Protein AF-A0A952R9B0-F1 (afdb_monomer_lite)

pLDDT: mean 73.84, std 19.57, range [40.0, 96.62]

Structure (mmCIF, N/CA/C/O backbone):
data_AF-A0A952R9B0-F1
#
_entry.id   AF-A0A952R9B0-F1
#
loop_
_atom_site.group_PDB
_atom_site.id
_atom_site.type_symbol
_atom_site.label_atom_id
_atom_site.label_alt_id
_atom_site.label_comp_id
_atom_site.label_asym_id
_atom_site.label_entity_id
_atom_site.label_seq_id
_atom_site.pdbx_PDB_ins_code
_atom_site.Cartn_x
_atom_site.Cartn_y
_atom_site.Cartn_z
_atom_site.occupancy
_atom_site.B_iso_or_equiv
_atom_site.auth_seq_id
_atom_site.auth_comp_id
_atom_site.auth_asym_id
_atom_site.auth_atom_id
_atom_site.pdbx_PDB_model_num
ATOM 1 N N . MET A 1 1 ? 28.479 -19.951 5.006 1.00 40.00 1 MET A N 1
ATOM 2 C CA . MET A 1 1 ? 27.378 -19.647 5.946 1.00 40.00 1 MET A CA 1
ATOM 3 C C . MET A 1 1 ? 26.272 -18.993 5.135 1.00 40.00 1 MET A C 1
ATOM 5 O O . MET A 1 1 ? 26.484 -17.900 4.633 1.00 40.00 1 MET A O 1
ATOM 9 N N . SER A 1 2 ? 25.177 -19.713 4.880 1.00 47.81 2 SER A N 1
ATOM 10 C CA . SER A 1 2 ? 24.071 -19.231 4.042 1.00 47.81 2 SER A CA 1
ATOM 11 C C . SER A 1 2 ? 23.145 -18.366 4.897 1.00 47.81 2 SER A C 1
ATOM 13 O O . SER A 1 2 ? 22.695 -18.823 5.944 1.00 47.81 2 SER A O 1
ATOM 15 N N . ALA A 1 3 ? 22.902 -17.118 4.498 1.00 59.94 3 ALA A N 1
ATOM 16 C CA . ALA A 1 3 ? 21.987 -16.227 5.207 1.00 59.94 3 ALA A CA 1
ATOM 17 C C . ALA A 1 3 ? 20.539 -16.712 5.023 1.00 59.94 3 ALA A C 1
ATOM 19 O O . ALA A 1 3 ? 20.087 -16.911 3.896 1.00 59.94 3 ALA A O 1
ATOM 20 N N . HIS A 1 4 ? 19.816 -16.913 6.125 1.00 57.03 4 HIS A N 1
ATOM 21 C CA . HIS A 1 4 ? 18.392 -17.239 6.106 1.00 57.03 4 HIS A CA 1
ATOM 22 C C . HIS A 1 4 ? 17.592 -15.959 5.838 1.00 57.03 4 HIS A C 1
ATOM 24 O O . HIS A 1 4 ? 17.555 -15.060 6.676 1.00 57.03 4 HIS A O 1
ATOM 30 N N . THR A 1 5 ? 16.967 -15.846 4.668 1.00 65.62 5 THR A N 1
ATOM 31 C CA . THR A 1 5 ? 16.037 -14.751 4.371 1.00 65.62 5 THR A CA 1
ATOM 32 C C . THR A 1 5 ? 14.709 -15.010 5.080 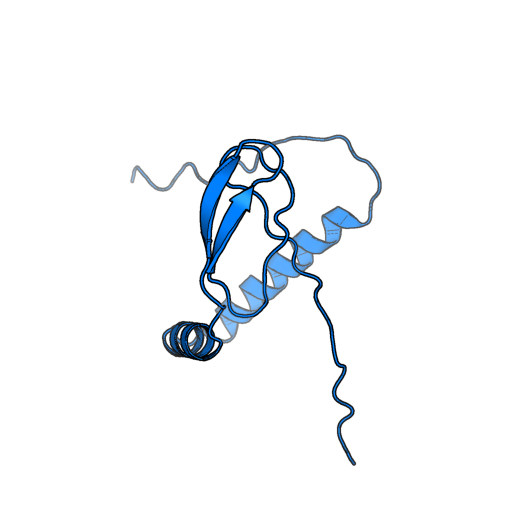1.00 65.62 5 THR A C 1
ATOM 34 O O . THR A 1 5 ? 14.015 -15.974 4.758 1.00 65.62 5 THR A O 1
ATOM 37 N N . LEU A 1 6 ? 14.347 -14.159 6.043 1.00 60.50 6 LEU A N 1
ATOM 38 C CA . LEU A 1 6 ? 13.014 -14.145 6.647 1.00 60.50 6 LEU A CA 1
ATOM 39 C C . LEU A 1 6 ? 12.021 -13.544 5.647 1.00 60.50 6 LEU A C 1
ATOM 41 O O . LEU A 1 6 ? 12.102 -12.366 5.308 1.00 60.50 6 LEU A O 1
ATOM 45 N N . PHE A 1 7 ? 11.095 -14.367 5.161 1.00 49.59 7 PHE A N 1
ATOM 46 C CA . PHE A 1 7 ? 10.019 -13.929 4.279 1.00 49.59 7 PHE A CA 1
ATOM 47 C C . PHE A 1 7 ? 8.892 -13.331 5.136 1.00 49.59 7 PHE A C 1
ATOM 49 O O . PHE A 1 7 ? 8.154 -14.063 5.793 1.00 49.59 7 PHE A O 1
ATOM 56 N N . HIS A 1 8 ? 8.776 -12.001 5.176 1.00 45.56 8 HIS A N 1
ATOM 57 C CA . HIS A 1 8 ? 7.690 -11.311 5.876 1.00 45.56 8 HIS A CA 1
ATOM 58 C C . HIS A 1 8 ? 6.568 -10.989 4.882 1.00 45.56 8 HIS A C 1
ATOM 60 O O . HIS A 1 8 ? 6.765 -10.197 3.964 1.00 45.56 8 HIS A O 1
ATOM 66 N N . HIS A 1 9 ? 5.387 -11.585 5.053 1.00 51.97 9 HIS A N 1
ATOM 67 C CA . HIS A 1 9 ? 4.204 -11.222 4.275 1.00 51.97 9 HIS A CA 1
ATOM 68 C C . HIS A 1 9 ? 3.416 -10.161 5.050 1.00 51.97 9 HIS A C 1
ATOM 70 O O . HIS A 1 9 ? 2.777 -10.443 6.057 1.00 51.97 9 HIS A O 1
ATOM 76 N N . GLU A 1 10 ? 3.485 -8.909 4.609 1.00 56.38 10 GLU A N 1
ATOM 77 C CA . GLU A 1 10 ? 2.583 -7.872 5.105 1.00 56.38 10 GLU A CA 1
ATOM 78 C C . GLU A 1 10 ? 1.271 -7.975 4.314 1.00 56.38 10 GLU A C 1
ATOM 80 O O . GLU A 1 10 ? 1.230 -7.660 3.124 1.00 56.38 10 GLU A O 1
ATOM 85 N N . ALA A 1 11 ? 0.200 -8.466 4.945 1.00 60.91 11 ALA A N 1
ATOM 86 C CA . ALA A 1 11 ? -1.127 -8.466 4.336 1.00 60.91 11 ALA A CA 1
ATOM 87 C C . ALA A 1 11 ? -1.639 -7.020 4.270 1.00 60.91 11 ALA A C 1
ATOM 89 O O . ALA A 1 11 ? -1.958 -6.413 5.291 1.00 60.91 11 ALA A O 1
ATOM 90 N N . ARG A 1 12 ? -1.689 -6.449 3.065 1.00 71.44 12 ARG A N 1
ATOM 91 C CA . ARG A 1 12 ? -2.133 -5.068 2.853 1.00 71.44 12 ARG A CA 1
ATOM 92 C C . ARG A 1 12 ? -3.606 -5.054 2.478 1.00 71.44 12 ARG A C 1
ATOM 94 O O . ARG A 1 12 ? -3.990 -5.581 1.439 1.00 71.44 12 ARG A O 1
ATOM 101 N N . LEU A 1 13 ? -4.415 -4.429 3.326 1.00 81.44 13 LEU A N 1
ATOM 102 C CA . LEU A 1 13 ? -5.812 -4.125 3.043 1.00 81.44 13 LEU A CA 1
ATOM 103 C C . LEU A 1 13 ? -5.890 -2.748 2.390 1.00 81.44 13 LEU A C 1
ATOM 105 O O . LEU A 1 13 ? -5.344 -1.776 2.908 1.00 81.44 13 LEU A O 1
ATOM 109 N N . ALA A 1 14 ? -6.586 -2.661 1.266 1.00 86.94 14 ALA A N 1
ATOM 110 C CA . ALA A 1 14 ? -6.910 -1.388 0.644 1.00 86.94 14 ALA A CA 1
ATOM 111 C C . ALA A 1 14 ? -8.352 -1.006 0.983 1.00 86.94 14 ALA A C 1
ATOM 113 O O . ALA A 1 14 ? -9.257 -1.842 0.980 1.00 86.94 14 ALA A O 1
ATOM 114 N N . LEU A 1 15 ? -8.548 0.271 1.301 1.00 92.75 15 LEU A N 1
ATOM 115 C CA . LEU A 1 15 ? -9.827 0.817 1.738 1.00 92.75 15 LEU A CA 1
ATOM 116 C C . LEU A 1 15 ? -10.411 1.720 0.654 1.00 92.75 15 LEU A C 1
ATOM 118 O O . LEU A 1 15 ? -9.695 2.420 -0.063 1.00 92.75 15 LEU A O 1
ATOM 122 N N . CYS A 1 16 ? -11.734 1.728 0.551 1.00 93.25 16 CYS A N 1
ATOM 123 C CA . CYS A 1 16 ? -12.455 2.636 -0.321 1.00 93.25 16 CYS A CA 1
ATOM 124 C C . CYS A 1 16 ? -12.255 4.079 0.155 1.00 93.25 16 CYS A C 1
ATOM 126 O O . CYS A 1 16 ? -12.614 4.410 1.282 1.00 93.25 16 CYS A O 1
ATOM 128 N N . ALA A 1 17 ? -11.770 4.957 -0.725 1.00 90.44 17 ALA A N 1
ATOM 129 C CA . ALA A 1 17 ? -11.562 6.373 -0.411 1.00 90.44 17 ALA A CA 1
ATOM 130 C C . ALA A 1 17 ? -12.854 7.124 -0.027 1.00 90.44 17 ALA A C 1
ATOM 132 O O . ALA A 1 17 ? -12.786 8.176 0.599 1.00 90.44 17 ALA A O 1
ATOM 133 N N . TYR A 1 18 ? -14.023 6.586 -0.393 1.00 94.69 18 TYR A N 1
ATOM 134 C CA . TYR A 1 18 ? -15.318 7.216 -0.137 1.00 94.69 18 TYR A CA 1
ATOM 135 C C . TYR A 1 18 ? -15.965 6.766 1.175 1.00 94.69 18 TYR A C 1
ATOM 137 O O . TYR A 1 18 ? -16.455 7.598 1.928 1.00 94.69 18 TYR A O 1
ATOM 145 N N . CYS A 1 19 ? -15.998 5.458 1.452 1.00 95.31 19 CYS A N 1
ATOM 146 C CA . CYS A 1 19 ? -16.718 4.908 2.611 1.00 95.31 19 CYS A CA 1
ATOM 147 C C . CYS A 1 19 ? -15.824 4.191 3.630 1.00 95.31 19 CYS A C 1
ATOM 149 O O . CYS A 1 19 ? -16.323 3.717 4.645 1.00 95.31 19 CYS A O 1
ATOM 151 N N . GLY A 1 20 ? -14.524 4.053 3.356 1.00 94.31 20 GLY A N 1
ATOM 152 C CA . GLY A 1 20 ? -13.578 3.347 4.223 1.00 94.31 20 GLY A CA 1
ATOM 153 C C . GLY A 1 20 ? -13.730 1.824 4.243 1.00 94.31 20 GLY A C 1
ATOM 154 O O . GLY A 1 20 ? -12.948 1.154 4.908 1.00 94.31 20 GLY A O 1
ATOM 155 N N . ALA A 1 21 ? -14.700 1.257 3.519 1.00 94.94 21 ALA A N 1
ATOM 156 C CA . ALA A 1 21 ? -14.896 -0.188 3.464 1.00 94.94 21 ALA A CA 1
ATOM 157 C C . ALA A 1 21 ? -13.728 -0.897 2.749 1.00 94.94 21 ALA A C 1
ATOM 159 O O . ALA A 1 21 ? -13.137 -0.314 1.833 1.00 94.94 21 ALA A O 1
ATOM 160 N N . PRO A 1 22 ? -13.404 -2.148 3.119 1.00 92.44 22 PRO A N 1
ATOM 161 C CA . PRO A 1 22 ? -12.353 -2.909 2.457 1.00 92.44 22 PRO A CA 1
ATOM 162 C C . PRO A 1 22 ? -12.710 -3.175 0.992 1.00 92.44 22 PRO A C 1
ATOM 164 O O . PRO A 1 22 ? -13.853 -3.499 0.655 1.00 92.44 22 PRO A O 1
ATOM 167 N N . LEU A 1 23 ? -11.716 -3.033 0.121 1.00 91.31 23 LEU A N 1
ATOM 168 C CA . LEU A 1 23 ? -11.814 -3.357 -1.295 1.00 91.31 23 LEU A CA 1
ATOM 169 C C . LEU A 1 23 ? -11.201 -4.734 -1.552 1.00 91.31 23 LEU A C 1
ATOM 171 O O . LEU A 1 23 ? -10.098 -5.025 -1.094 1.00 91.31 23 LEU A O 1
ATOM 175 N N . ASP A 1 24 ? -11.912 -5.551 -2.323 1.00 87.81 24 ASP A N 1
ATOM 176 C CA . ASP A 1 24 ? -11.385 -6.797 -2.872 1.00 87.81 24 ASP A CA 1
ATOM 177 C C . ASP A 1 24 ? -10.695 -6.475 -4.203 1.00 87.81 24 ASP A C 1
ATOM 179 O O . ASP A 1 24 ? -11.332 -5.975 -5.135 1.00 87.81 24 ASP A O 1
ATOM 183 N N . LEU A 1 25 ? -9.375 -6.643 -4.250 1.00 85.44 25 LEU A N 1
ATOM 184 C CA . LEU A 1 25 ? -8.522 -6.106 -5.307 1.00 85.44 25 LEU A CA 1
ATOM 185 C C . LEU A 1 25 ? -7.663 -7.202 -5.939 1.00 85.44 25 LEU A C 1
ATOM 187 O O . LEU A 1 25 ? -6.997 -7.948 -5.218 1.00 85.44 25 LEU A O 1
ATOM 191 N N . PRO A 1 26 ? -7.589 -7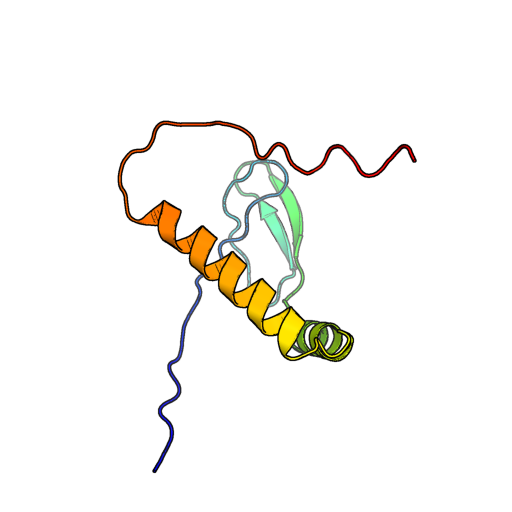.265 -7.280 1.00 82.50 26 PRO A N 1
ATOM 192 C CA . PRO A 1 26 ? -6.629 -8.125 -7.953 1.00 82.50 26 PRO A CA 1
ATOM 193 C C . PRO A 1 26 ? -5.199 -7.596 -7.766 1.00 82.50 26 PRO A C 1
ATOM 195 O O . PRO A 1 26 ? -4.960 -6.388 -7.800 1.00 82.50 26 PRO A O 1
ATOM 198 N N . LEU A 1 27 ? -4.223 -8.507 -7.661 1.00 80.12 27 LEU A N 1
ATOM 199 C CA . LEU A 1 27 ? -2.797 -8.159 -7.525 1.00 80.12 27 LEU A CA 1
ATOM 200 C C . LEU A 1 27 ? -2.272 -7.289 -8.679 1.00 80.12 27 LEU A C 1
ATOM 202 O O . LEU A 1 27 ? -1.388 -6.462 -8.479 1.00 80.12 27 LEU A O 1
ATOM 206 N N . ALA A 1 28 ? -2.823 -7.461 -9.882 1.00 83.44 28 ALA A N 1
ATOM 207 C CA . ALA A 1 28 ? -2.440 -6.696 -11.067 1.00 83.44 28 ALA A CA 1
ATOM 208 C C . ALA A 1 28 ? -2.952 -5.240 -11.060 1.00 83.44 28 ALA A C 1
ATOM 210 O O . ALA A 1 28 ? -2.582 -4.467 -11.941 1.00 83.44 28 ALA A O 1
ATOM 211 N N . GLY A 1 29 ? -3.798 -4.859 -10.096 1.00 87.75 29 GLY A N 1
ATOM 212 C CA . GLY A 1 29 ? -4.557 -3.611 -10.143 1.00 87.75 29 GLY A CA 1
ATOM 213 C C . GLY A 1 29 ? -5.689 -3.649 -11.178 1.00 87.75 29 GLY A C 1
ATOM 214 O O . GLY A 1 29 ? -5.999 -4.687 -11.762 1.00 87.75 29 GLY A O 1
ATOM 215 N N . GLY A 1 30 ? -6.336 -2.505 -11.385 1.00 89.56 30 GLY A N 1
ATOM 216 C CA . GLY A 1 30 ? -7.455 -2.329 -12.307 1.00 89.56 30 GLY A CA 1
ATOM 217 C C . GLY A 1 30 ? -8.536 -1.396 -11.765 1.00 89.56 30 GLY A C 1
ATOM 218 O O . GLY A 1 30 ? -8.381 -0.770 -10.714 1.00 89.56 30 GLY A O 1
ATOM 219 N N . ALA A 1 31 ? -9.643 -1.312 -12.503 1.00 92.88 31 ALA A N 1
ATOM 220 C CA . ALA A 1 31 ? -10.856 -0.656 -12.032 1.00 92.88 31 ALA A CA 1
ATOM 221 C C . ALA A 1 31 ? -11.573 -1.577 -11.038 1.00 92.88 31 ALA A C 1
ATOM 223 O O . ALA A 1 31 ? -11.918 -2.709 -11.381 1.00 92.88 31 ALA A O 1
ATOM 224 N N . VAL A 1 32 ? -11.808 -1.092 -9.820 1.00 92.50 32 VAL A N 1
ATOM 225 C CA . VAL A 1 32 ? -12.529 -1.829 -8.778 1.00 92.50 32 VAL A CA 1
ATOM 226 C C . VAL A 1 32 ? -13.714 -1.013 -8.295 1.00 92.50 32 VAL A C 1
ATOM 228 O O . VAL A 1 32 ? -13.595 0.173 -7.990 1.00 92.50 32 VAL A O 1
ATOM 231 N N . VAL A 1 33 ? -14.867 -1.674 -8.207 1.00 94.88 33 VAL A N 1
ATOM 232 C CA . VAL A 1 33 ? -16.102 -1.092 -7.682 1.00 94.88 33 VAL A CA 1
ATOM 233 C C . VAL A 1 33 ? -16.273 -1.523 -6.232 1.00 94.88 33 VAL A C 1
ATOM 235 O O . VAL A 1 33 ? -16.280 -2.713 -5.915 1.00 94.88 33 VAL A O 1
ATOM 238 N N . CYS A 1 34 ? -16.425 -0.551 -5.334 1.00 95.19 34 CYS A N 1
ATOM 239 C CA . CYS A 1 34 ? -16.707 -0.820 -3.932 1.00 95.19 34 CYS A CA 1
ATOM 240 C C . CYS A 1 34 ? -18.078 -1.487 -3.784 1.00 95.19 34 CYS A C 1
ATOM 242 O O . CYS A 1 34 ? -19.092 -0.890 -4.127 1.00 95.19 34 CYS A O 1
ATOM 244 N N . ARG A 1 35 ? -18.130 -2.681 -3.186 1.00 95.62 35 ARG A N 1
ATOM 245 C CA . ARG A 1 35 ? -19.386 -3.429 -2.985 1.00 95.62 35 ARG A CA 1
ATOM 246 C C . ARG A 1 35 ? -20.357 -2.778 -1.990 1.00 95.62 35 ARG A C 1
ATOM 248 O O . ARG A 1 35 ? -21.494 -3.222 -1.888 1.00 95.62 35 ARG A O 1
ATOM 255 N N . TYR A 1 36 ? -19.902 -1.764 -1.250 1.00 95.88 36 TYR A N 1
ATOM 256 C CA . TYR A 1 36 ? -20.681 -1.096 -0.206 1.00 95.88 36 TYR A CA 1
ATOM 257 C C . TYR A 1 36 ? -21.296 0.226 -0.677 1.00 95.88 36 TYR A C 1
ATOM 259 O O . TYR A 1 36 ? -22.477 0.461 -0.455 1.00 95.88 36 TYR A O 1
ATOM 267 N N . CYS A 1 37 ? -20.509 1.092 -1.326 1.00 96.62 37 CYS A N 1
ATOM 268 C CA . CYS A 1 37 ? -20.967 2.418 -1.773 1.00 96.62 37 CYS A CA 1
ATOM 269 C C . CYS A 1 37 ? -21.016 2.584 -3.298 1.00 96.62 37 CYS A C 1
ATOM 271 O O . CYS A 1 37 ? -21.362 3.659 -3.778 1.00 96.62 37 CYS A O 1
ATOM 273 N N . ASN A 1 38 ? -20.642 1.551 -4.059 1.00 96.38 38 ASN A N 1
ATOM 274 C CA . ASN A 1 38 ? -20.581 1.533 -5.525 1.00 96.38 38 ASN A CA 1
ATOM 275 C C . ASN A 1 38 ? -19.648 2.568 -6.169 1.00 96.38 38 ASN A C 1
ATOM 277 O O . ASN A 1 38 ? -19.646 2.718 -7.389 1.00 96.38 38 ASN A O 1
ATOM 281 N N . ALA A 1 39 ? -18.810 3.249 -5.386 1.00 95.69 39 ALA A N 1
ATOM 282 C CA . ALA A 1 39 ? -17.762 4.088 -5.942 1.00 95.69 39 ALA A CA 1
ATOM 283 C C . ALA A 1 39 ? -16.757 3.237 -6.733 1.00 95.69 39 ALA A C 1
ATOM 285 O O . ALA A 1 39 ? -16.327 2.176 -6.269 1.00 95.69 39 ALA A O 1
ATOM 286 N N . SER A 1 40 ? -16.384 3.721 -7.915 1.00 94.44 40 SER A N 1
ATOM 287 C CA . SER A 1 40 ? -15.352 3.122 -8.757 1.00 94.44 40 SER A CA 1
ATOM 288 C C . SER A 1 40 ? -14.009 3.785 -8.471 1.00 94.44 40 SER A C 1
ATOM 290 O O . SER A 1 40 ? -13.896 5.008 -8.544 1.00 94.44 40 SER A O 1
ATOM 292 N N . THR A 1 41 ? -12.987 2.978 -8.201 1.00 91.12 41 THR A N 1
ATOM 293 C CA . THR A 1 41 ? -11.616 3.439 -7.977 1.00 91.12 41 THR A CA 1
ATOM 294 C C . THR A 1 41 ? -10.681 2.740 -8.951 1.00 91.12 41 THR A C 1
ATOM 296 O O . THR A 1 41 ? -10.737 1.522 -9.114 1.00 91.12 41 THR A O 1
ATOM 299 N N . GLN A 1 42 ? -9.790 3.508 -9.575 1.00 92.19 42 GLN A N 1
ATOM 300 C CA . GLN A 1 42 ? -8.690 2.949 -10.348 1.00 92.19 42 GLN A CA 1
ATOM 301 C C . GLN A 1 42 ? -7.515 2.672 -9.413 1.00 92.19 42 GLN A C 1
ATOM 303 O O . GLN A 1 42 ? -7.027 3.584 -8.747 1.00 92.19 42 GLN A O 1
ATOM 308 N N . VAL A 1 43 ? -7.054 1.425 -9.371 1.00 89.50 43 VAL A N 1
ATOM 309 C CA . VAL A 1 43 ? -5.897 1.023 -8.569 1.00 89.50 43 VAL A CA 1
ATOM 310 C C . VAL A 1 43 ? -4.802 0.515 -9.492 1.00 89.50 43 VAL A C 1
ATOM 312 O O . VAL A 1 43 ? -5.067 -0.232 -10.429 1.00 89.50 43 VAL A O 1
ATOM 315 N N . THR A 1 44 ? -3.564 0.925 -9.247 1.00 88.31 44 THR A N 1
ATOM 316 C CA . THR A 1 44 ? -2.394 0.462 -9.995 1.00 88.31 44 THR A CA 1
ATOM 317 C C . THR A 1 44 ? -1.531 -0.445 -9.120 1.00 88.31 44 THR A C 1
ATOM 319 O O . THR A 1 44 ? -1.475 -0.257 -7.901 1.00 88.31 44 THR A O 1
ATOM 322 N N . PRO A 1 45 ? -0.861 -1.448 -9.711 1.00 84.19 45 PRO A N 1
ATOM 323 C CA . PRO A 1 45 ? 0.061 -2.288 -8.966 1.00 84.19 45 PRO A CA 1
ATOM 324 C C . PRO A 1 45 ? 1.233 -1.440 -8.463 1.00 84.19 45 PRO A C 1
ATOM 326 O O . PRO A 1 45 ? 1.771 -0.589 -9.181 1.00 84.19 45 PRO A O 1
ATOM 329 N N . ARG A 1 46 ? 1.644 -1.672 -7.213 1.00 80.69 46 ARG A N 1
ATOM 330 C CA . ARG A 1 46 ? 2.817 -1.002 -6.646 1.00 80.69 46 ARG A CA 1
ATOM 331 C C . ARG A 1 46 ? 4.064 -1.472 -7.390 1.00 80.69 46 ARG A C 1
ATOM 333 O O . ARG A 1 46 ? 4.291 -2.669 -7.522 1.00 80.69 46 ARG A O 1
ATOM 340 N N . THR A 1 47 ? 4.886 -0.529 -7.840 1.00 84.69 47 THR A N 1
ATOM 341 C CA . THR A 1 47 ? 6.136 -0.832 -8.543 1.00 84.69 47 THR A CA 1
ATOM 342 C C . THR A 1 47 ? 7.331 -0.546 -7.639 1.00 84.69 47 THR A C 1
ATOM 344 O O . THR A 1 47 ? 7.617 0.611 -7.339 1.00 84.69 47 THR A O 1
ATOM 347 N N . GLU A 1 48 ? 8.075 -1.588 -7.259 1.00 82.69 48 GLU A N 1
ATOM 348 C CA . GLU A 1 48 ? 9.260 -1.460 -6.391 1.00 82.69 48 GLU A CA 1
ATOM 349 C C . GLU A 1 48 ? 10.369 -0.601 -7.013 1.00 82.69 48 GLU A C 1
ATOM 351 O O . GLU A 1 48 ? 11.143 0.037 -6.302 1.00 82.69 48 GLU A O 1
ATOM 356 N N . ALA A 1 49 ? 10.445 -0.541 -8.347 1.00 83.50 49 ALA A N 1
ATOM 357 C CA . ALA A 1 49 ? 11.420 0.298 -9.038 1.00 83.50 49 ALA A CA 1
ATOM 358 C C . ALA A 1 49 ? 11.255 1.781 -8.676 1.00 83.50 49 ALA A C 1
ATOM 360 O O . ALA A 1 49 ? 12.255 2.483 -8.521 1.00 83.50 49 ALA A O 1
ATOM 361 N N . GLN A 1 50 ? 10.014 2.244 -8.496 1.00 82.06 50 GLN A N 1
ATOM 362 C CA . GLN A 1 50 ? 9.739 3.623 -8.110 1.00 82.06 50 GLN A CA 1
ATOM 363 C C . GLN A 1 50 ? 10.153 3.879 -6.658 1.00 82.06 50 GLN A C 1
ATOM 365 O O . GLN A 1 50 ? 10.823 4.873 -6.392 1.00 82.06 50 GLN A O 1
ATOM 370 N N . ASP A 1 51 ? 9.879 2.937 -5.749 1.00 80.56 51 ASP A N 1
ATOM 371 C CA . ASP A 1 51 ? 10.366 3.002 -4.365 1.00 80.56 51 ASP A CA 1
ATOM 372 C C . ASP A 1 51 ? 11.905 3.071 -4.323 1.00 80.56 51 ASP A C 1
ATOM 374 O O . ASP A 1 51 ? 12.487 3.914 -3.640 1.00 80.56 51 ASP A O 1
ATOM 378 N N . CYS A 1 52 ? 12.583 2.235 -5.116 1.00 79.81 52 CYS A N 1
ATOM 379 C CA . CYS A 1 52 ? 14.043 2.225 -5.216 1.00 79.81 52 CYS A CA 1
ATOM 380 C C . CYS A 1 52 ? 14.602 3.547 -5.758 1.00 79.81 52 CYS A C 1
ATOM 382 O O . CYS A 1 52 ? 15.638 4.016 -5.286 1.00 79.81 52 CYS A O 1
ATOM 384 N N . GLN A 1 53 ? 13.941 4.150 -6.749 1.00 85.38 53 GLN A N 1
ATOM 385 C CA . GLN A 1 53 ? 14.327 5.454 -7.292 1.00 85.38 53 GLN A CA 1
ATOM 386 C C . GLN A 1 53 ? 14.170 6.561 -6.248 1.00 85.38 53 GLN A C 1
ATOM 388 O O . GLN A 1 53 ? 15.103 7.340 -6.054 1.00 85.38 53 GLN A O 1
ATOM 393 N N . THR A 1 54 ? 13.047 6.596 -5.528 1.00 82.62 54 THR A N 1
ATOM 394 C CA . THR A 1 54 ? 12.815 7.562 -4.444 1.00 82.62 54 THR A CA 1
ATOM 395 C C . THR A 1 54 ? 13.856 7.417 -3.333 1.00 82.62 54 THR A C 1
ATOM 397 O O . THR A 1 54 ? 14.439 8.411 -2.898 1.00 82.62 54 THR A O 1
ATOM 400 N N . LEU A 1 55 ? 14.165 6.183 -2.921 1.00 80.12 55 LEU A N 1
ATOM 401 C CA . LEU A 1 55 ? 15.192 5.917 -1.911 1.00 80.12 55 LEU A CA 1
ATOM 402 C C . LEU A 1 55 ? 16.581 6.385 -2.367 1.00 80.12 55 LEU A C 1
ATOM 404 O O . LEU A 1 55 ? 17.298 7.017 -1.596 1.00 80.12 55 LEU A O 1
ATOM 408 N N . ARG A 1 56 ? 16.951 6.138 -3.630 1.00 78.69 56 ARG A N 1
ATOM 409 C CA . ARG A 1 5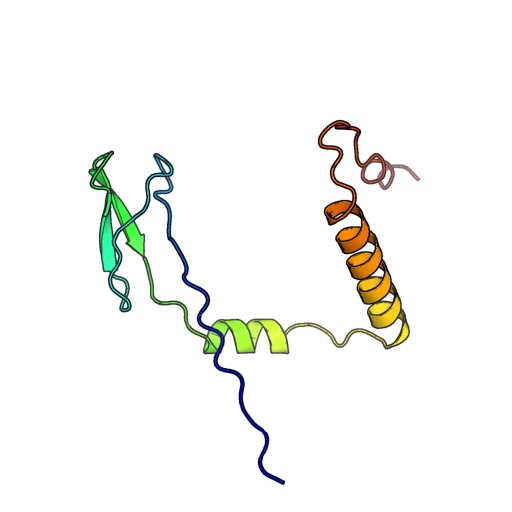6 ? 18.233 6.592 -4.204 1.00 78.69 56 ARG A CA 1
ATOM 410 C C . ARG A 1 56 ? 18.331 8.108 -4.342 1.00 78.69 56 ARG A C 1
ATOM 412 O O . ARG A 1 56 ? 19.428 8.644 -4.238 1.00 78.69 56 ARG A O 1
ATOM 419 N N . ALA A 1 57 ? 17.213 8.788 -4.587 1.00 80.62 57 ALA A N 1
ATOM 420 C CA . ALA A 1 57 ? 17.165 10.244 -4.702 1.00 80.62 57 ALA A CA 1
ATOM 421 C C . ALA A 1 57 ? 17.316 10.963 -3.349 1.00 80.62 57 ALA A C 1
ATOM 423 O O . ALA A 1 57 ? 17.493 12.180 -3.314 1.00 80.62 57 ALA A O 1
ATOM 424 N N . THR A 1 58 ? 17.250 10.236 -2.230 1.00 79.56 58 THR A N 1
ATOM 425 C CA . THR A 1 58 ? 17.379 10.830 -0.899 1.00 79.56 58 THR A CA 1
ATOM 426 C C . THR A 1 58 ? 18.844 11.171 -0.622 1.00 79.56 58 THR A C 1
ATOM 428 O O . THR A 1 58 ? 19.725 10.320 -0.747 1.00 79.56 58 THR A O 1
ATOM 431 N N . ALA A 1 59 ? 19.112 12.421 -0.236 1.00 81.19 59 ALA A N 1
ATOM 432 C CA . ALA A 1 59 ? 20.462 12.866 0.091 1.00 81.19 59 ALA A CA 1
ATOM 433 C C . ALA A 1 59 ? 21.075 12.009 1.220 1.00 81.19 59 ALA A C 1
ATOM 435 O O . ALA A 1 59 ? 20.365 11.615 2.154 1.00 81.19 59 ALA A O 1
ATOM 436 N N . PRO A 1 60 ? 22.389 11.724 1.174 1.00 81.50 60 PRO A N 1
ATOM 437 C CA . PRO A 1 60 ? 23.040 10.950 2.218 1.00 81.50 60 PRO A CA 1
ATOM 438 C C . PRO A 1 60 ? 22.949 11.685 3.562 1.00 81.50 60 PRO A C 1
ATOM 440 O O . PRO A 1 60 ? 23.452 12.794 3.724 1.00 81.50 60 PRO A O 1
ATOM 443 N N . VAL A 1 61 ? 22.317 11.042 4.544 1.00 87.62 61 VAL A N 1
ATOM 444 C CA . VAL A 1 61 ? 22.219 11.548 5.919 1.00 87.62 61 VAL A CA 1
ATOM 445 C C . VAL A 1 61 ? 23.548 11.313 6.636 1.00 87.62 61 VAL A C 1
ATOM 447 O O . VAL A 1 61 ? 24.048 10.179 6.646 1.00 87.62 61 VAL A O 1
ATOM 450 N N . SER A 1 62 ? 24.102 12.357 7.261 1.00 93.94 62 SER A N 1
ATOM 451 C CA . SER A 1 62 ? 25.339 12.250 8.048 1.00 93.94 62 SER A CA 1
ATOM 452 C C . SER A 1 62 ? 25.188 11.272 9.221 1.00 93.94 62 SER A C 1
ATOM 454 O O . SER A 1 62 ? 24.084 11.020 9.707 1.00 93.94 62 SER A O 1
ATOM 456 N N . ALA A 1 63 ? 26.306 10.734 9.717 1.00 91.56 63 ALA A N 1
ATOM 457 C CA . ALA A 1 63 ? 26.287 9.788 10.836 1.00 91.56 63 ALA A CA 1
ATOM 458 C C . ALA A 1 63 ? 25.615 10.376 12.094 1.00 91.56 63 ALA A C 1
ATOM 460 O O . ALA A 1 63 ? 24.813 9.701 12.736 1.00 91.56 63 ALA A O 1
ATOM 461 N N . TYR A 1 64 ? 25.878 11.652 12.400 1.00 93.12 64 TYR A N 1
ATOM 462 C CA . TYR A 1 64 ? 25.273 12.347 13.537 1.00 93.12 64 TYR A CA 1
ATOM 463 C C . TYR A 1 64 ? 23.757 12.533 13.376 1.00 93.12 64 TYR A C 1
ATOM 465 O O . TYR A 1 64 ? 22.996 12.210 14.284 1.00 93.12 64 TYR A O 1
ATOM 473 N N . GLN A 1 65 ? 23.292 12.986 12.207 1.00 91.94 65 GLN A N 1
ATOM 474 C CA . GLN A 1 65 ? 21.855 13.144 11.944 1.00 91.94 65 GLN A CA 1
ATOM 475 C C . GLN A 1 65 ? 21.118 11.802 11.993 1.00 91.94 65 GLN A C 1
ATOM 477 O O . GLN A 1 65 ? 20.028 11.715 12.553 1.00 91.94 65 GLN A O 1
ATOM 482 N N . ARG A 1 66 ? 21.732 10.737 11.462 1.00 90.44 66 ARG A N 1
ATOM 483 C CA . ARG A 1 66 ? 21.175 9.382 11.535 1.00 90.44 66 ARG A CA 1
ATOM 484 C C . ARG A 1 66 ? 21.011 8.923 12.982 1.00 90.44 66 ARG A C 1
ATOM 486 O O . ARG A 1 66 ? 19.965 8.386 13.323 1.00 90.44 66 ARG A O 1
ATOM 493 N N . TYR A 1 67 ? 22.012 9.171 13.827 1.00 92.44 67 TYR A N 1
ATOM 494 C CA . TYR A 1 67 ? 21.947 8.863 15.256 1.00 92.44 67 TYR A CA 1
ATOM 495 C C . TYR A 1 67 ? 20.792 9.590 15.959 1.00 92.44 67 TYR A C 1
ATOM 497 O O . TYR A 1 67 ? 20.056 8.966 16.721 1.00 92.44 67 TYR A O 1
ATOM 505 N N . GLN A 1 68 ? 20.585 10.877 15.665 1.00 93.94 68 GLN A N 1
ATOM 506 C CA . GLN A 1 68 ? 19.481 11.641 16.256 1.00 93.94 68 GLN A CA 1
ATOM 507 C C . GLN A 1 68 ? 18.104 11.111 15.829 1.00 93.94 68 GLN A C 1
ATOM 509 O O . GLN A 1 68 ? 17.209 10.983 16.663 1.00 93.94 68 GLN A O 1
ATOM 514 N N . LEU A 1 69 ? 17.940 10.742 14.553 1.00 88.12 69 LEU A N 1
ATOM 515 C CA . LEU A 1 69 ? 16.693 10.158 14.046 1.00 88.12 69 LEU A CA 1
ATOM 516 C C . LEU A 1 69 ? 16.382 8.799 14.689 1.00 88.12 69 LEU A C 1
ATOM 518 O O . LEU A 1 69 ? 15.239 8.556 15.071 1.00 88.12 69 LEU A O 1
ATOM 522 N N . LEU A 1 70 ? 17.390 7.935 14.847 1.00 89.44 70 LEU A N 1
ATOM 523 C CA . LEU A 1 70 ? 17.221 6.633 15.503 1.00 89.44 70 LEU A CA 1
ATOM 524 C C . LEU A 1 70 ? 16.804 6.794 16.969 1.00 89.44 70 LEU A C 1
ATOM 526 O O . LEU A 1 70 ? 15.842 6.163 17.402 1.00 89.44 70 LEU A O 1
ATOM 530 N N . LYS A 1 71 ? 17.447 7.712 17.705 1.00 89.00 71 LYS A N 1
ATOM 531 C CA . LYS A 1 71 ? 17.048 8.041 19.082 1.00 89.00 71 LYS A CA 1
ATOM 532 C C . LYS A 1 71 ? 15.602 8.524 19.185 1.00 89.00 71 LYS A C 1
ATOM 534 O O . LYS A 1 71 ? 14.896 8.146 20.116 1.00 89.00 71 LYS A O 1
ATOM 539 N N . ALA A 1 72 ? 15.152 9.344 18.236 1.00 84.56 72 ALA A N 1
ATOM 540 C CA . ALA A 1 72 ? 13.771 9.816 18.210 1.00 84.56 72 ALA A CA 1
ATOM 541 C C . ALA A 1 72 ? 12.770 8.665 17.983 1.00 84.56 72 ALA A C 1
ATOM 543 O O . ALA A 1 72 ? 11.728 8.620 18.636 1.00 84.56 72 ALA A O 1
ATOM 544 N N . GLN A 1 73 ? 13.090 7.704 17.110 1.00 81.06 73 GLN A N 1
ATOM 545 C CA . GLN A 1 73 ? 12.238 6.533 16.865 1.00 81.06 73 GLN A CA 1
ATOM 546 C C . GLN A 1 73 ? 12.116 5.638 18.104 1.00 81.06 73 GLN A C 1
ATOM 548 O O . GLN A 1 73 ? 11.005 5.262 18.474 1.00 81.06 73 GLN A O 1
ATOM 553 N N . GLU A 1 74 ? 13.228 5.360 18.788 1.00 80.75 74 GLU A N 1
ATOM 554 C CA . GLU A 1 74 ? 13.234 4.588 20.040 1.00 80.75 74 GLU A CA 1
ATOM 555 C C . GLU A 1 74 ? 12.403 5.265 21.136 1.00 80.75 74 GLU A C 1
ATOM 557 O O . GLU A 1 74 ? 11.596 4.609 21.796 1.00 80.75 74 GLU A O 1
ATOM 562 N N . ALA A 1 75 ? 12.519 6.590 21.277 1.00 70.62 75 ALA A N 1
ATOM 563 C CA . ALA A 1 75 ? 11.710 7.355 22.224 1.00 70.62 75 ALA A CA 1
ATOM 564 C C . ALA A 1 75 ? 10.204 7.266 21.925 1.00 70.62 75 ALA A C 1
ATOM 566 O O . ALA A 1 75 ? 9.396 7.377 22.841 1.00 70.62 75 ALA A O 1
ATOM 567 N N . THR A 1 76 ? 9.818 7.041 20.665 1.00 60.97 76 THR A N 1
ATOM 568 C CA . THR A 1 76 ? 8.410 6.906 20.256 1.00 60.97 76 THR A CA 1
ATOM 569 C C . THR A 1 76 ? 7.873 5.491 20.502 1.00 60.97 76 THR A C 1
ATOM 571 O O . THR A 1 76 ? 6.702 5.328 20.836 1.00 60.97 76 THR A O 1
ATOM 574 N N . LEU A 1 77 ? 8.727 4.466 20.394 1.00 57.91 77 LEU A N 1
ATOM 575 C CA . LEU A 1 77 ? 8.371 3.063 20.656 1.00 57.91 77 LEU A CA 1
ATOM 576 C C . LEU A 1 77 ? 8.169 2.764 22.150 1.00 57.91 77 LEU A C 1
ATOM 578 O O . LEU A 1 77 ? 7.470 1.813 22.495 1.00 57.91 77 LEU A O 1
ATOM 582 N N . PHE A 1 78 ? 8.730 3.590 23.035 1.00 48.56 78 PHE A N 1
ATOM 583 C CA . PHE A 1 78 ? 8.583 3.435 24.483 1.00 48.56 78 PHE A CA 1
ATOM 584 C C . PHE A 1 78 ? 7.161 3.755 24.993 1.00 48.56 78 PHE A C 1
ATOM 586 O O . PHE A 1 78 ? 6.718 3.173 25.975 1.00 48.56 78 PHE A O 1
ATOM 593 N N . TRP A 1 79 ? 6.384 4.584 24.285 1.00 48.59 79 TRP A N 1
ATOM 594 C CA . TRP A 1 79 ? 5.013 4.956 24.685 1.00 48.59 79 TRP A CA 1
ATOM 595 C C . TRP A 1 79 ? 3.934 3.911 24.341 1.00 48.59 79 TRP A C 1
ATOM 597 O O . TRP A 1 79 ? 2.750 4.159 24.556 1.00 48.59 79 TRP A O 1
ATOM 607 N N . GLY A 1 80 ? 4.313 2.754 23.784 1.00 50.81 80 GLY A N 1
ATOM 608 C CA . GLY A 1 80 ? 3.381 1.702 23.357 1.00 50.81 80 GLY A CA 1
ATOM 609 C C . GLY A 1 80 ? 3.287 0.478 24.275 1.00 50.81 80 GLY A C 1
ATOM 610 O O . GLY A 1 80 ? 2.489 -0.410 23.983 1.00 50.81 80 GLY A O 1
ATOM 611 N N . LEU A 1 81 ? 4.093 0.393 25.342 1.00 52.06 81 LEU 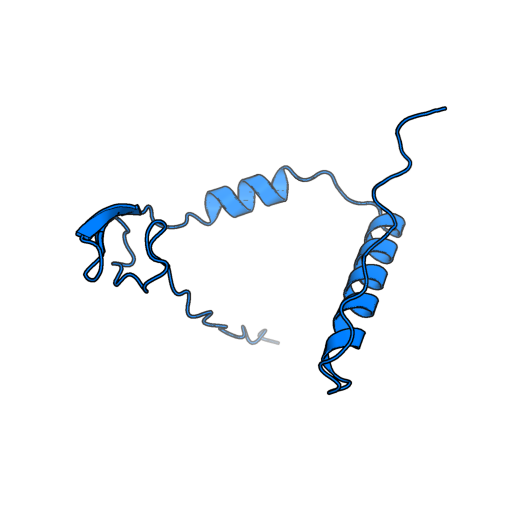A N 1
ATOM 612 C CA . LEU A 1 81 ? 4.152 -0.790 26.219 1.00 52.06 81 LEU A CA 1
ATOM 613 C C . LEU A 1 81 ? 3.593 -0.562 27.629 1.00 52.06 81 LEU A C 1
ATOM 615 O O . LEU A 1 81 ? 3.238 -1.534 28.295 1.00 52.06 81 LEU A O 1
ATOM 619 N N . ASP A 1 82 ? 3.410 0.690 28.045 1.00 45.59 82 ASP A N 1
ATOM 620 C CA . ASP A 1 82 ? 2.730 1.008 29.297 1.00 45.59 82 ASP A CA 1
ATOM 621 C C . ASP A 1 82 ? 1.233 1.170 29.014 1.00 45.59 82 ASP A C 1
ATOM 623 O O . ASP A 1 82 ? 0.760 2.199 28.535 1.00 45.59 82 ASP A O 1
ATOM 627 N N . GLY A 1 83 ? 0.486 0.088 29.241 1.00 47.34 83 GLY A N 1
ATOM 628 C CA . GLY A 1 83 ? -0.953 -0.024 29.016 1.00 47.34 83 GLY A CA 1
ATOM 629 C C . GLY A 1 83 ? -1.816 0.882 29.900 1.00 47.34 83 GLY A C 1
ATOM 630 O O . GLY A 1 83 ? -2.630 0.390 30.677 1.00 47.34 83 GLY A O 1
ATOM 631 N N . THR A 1 84 ? -1.717 2.199 29.736 1.00 43.31 84 THR A N 1
ATOM 632 C CA . THR A 1 84 ? -2.718 3.160 30.208 1.00 43.31 84 THR A CA 1
ATOM 633 C C . THR A 1 84 ? -3.136 4.068 29.058 1.00 43.31 84 THR A C 1
ATOM 635 O O . THR A 1 84 ? -2.651 5.175 28.839 1.00 43.31 84 THR A O 1
ATOM 638 N N . ALA A 1 85 ? -4.116 3.578 28.304 1.00 48.59 85 ALA A N 1
ATOM 639 C CA . ALA A 1 85 ? -4.926 4.388 27.414 1.00 48.59 85 ALA A CA 1
ATOM 640 C C . ALA A 1 85 ? -5.655 5.482 28.214 1.00 48.59 85 ALA A C 1
ATOM 642 O O . ALA A 1 85 ? -6.771 5.260 28.665 1.00 48.59 85 ALA A O 1
ATOM 643 N N . SER A 1 86 ? -5.032 6.644 28.423 1.00 47.94 86 SER A N 1
ATOM 644 C CA . SER A 1 86 ? -5.693 7.896 28.817 1.00 47.94 86 SER A CA 1
ATOM 645 C C . SER A 1 86 ? -4.646 8.981 29.072 1.00 47.94 86 SER A C 1
ATOM 647 O O . SER A 1 86 ? -4.330 9.252 30.220 1.00 47.94 86 SER A O 1
ATOM 649 N N . GLU A 1 87 ? -4.148 9.643 28.026 1.00 42.03 87 GLU A N 1
ATOM 650 C CA . GLU A 1 87 ? -3.918 11.095 28.074 1.00 42.03 87 GLU A CA 1
ATOM 651 C C . GLU A 1 87 ? -3.593 11.645 26.682 1.00 42.03 87 GLU A C 1
ATOM 653 O O . GLU A 1 87 ? -2.465 11.692 26.203 1.00 42.03 87 GLU A O 1
ATOM 658 N N . ARG A 1 88 ? -4.649 12.107 26.009 1.00 52.41 88 ARG A N 1
ATOM 659 C CA . ARG A 1 88 ? -4.532 13.076 24.923 1.00 52.41 88 ARG A CA 1
ATOM 660 C C . ARG A 1 88 ? -3.971 14.380 25.498 1.00 52.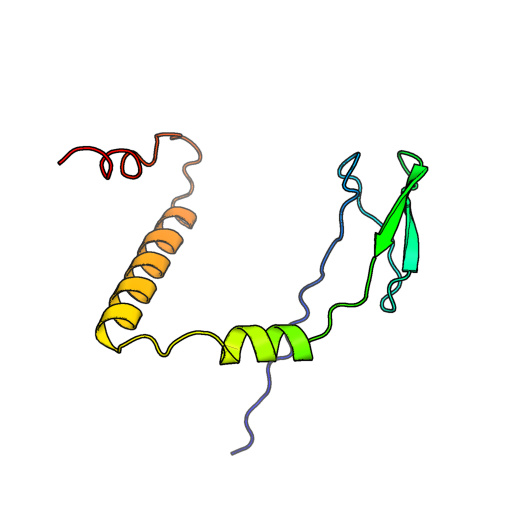41 88 ARG A C 1
ATOM 662 O O . ARG A 1 88 ? -4.752 15.135 26.071 1.00 52.41 88 ARG A O 1
ATOM 669 N N . ARG A 1 89 ? -2.686 14.693 25.288 1.00 45.12 89 ARG A N 1
ATOM 670 C CA . ARG A 1 89 ? -2.169 16.079 25.309 1.00 45.12 89 ARG A CA 1
ATOM 671 C C . ARG A 1 89 ? -1.057 16.286 24.275 1.00 45.12 89 ARG A C 1
ATOM 673 O O . ARG A 1 89 ? 0.047 15.792 24.422 1.00 45.12 89 ARG A O 1
ATOM 680 N N . ALA A 1 90 ? -1.438 17.018 23.228 1.00 40.47 90 ALA A N 1
ATOM 681 C CA . ALA A 1 90 ? -0.672 17.975 22.428 1.00 40.47 90 ALA A CA 1
ATOM 682 C C . ALA 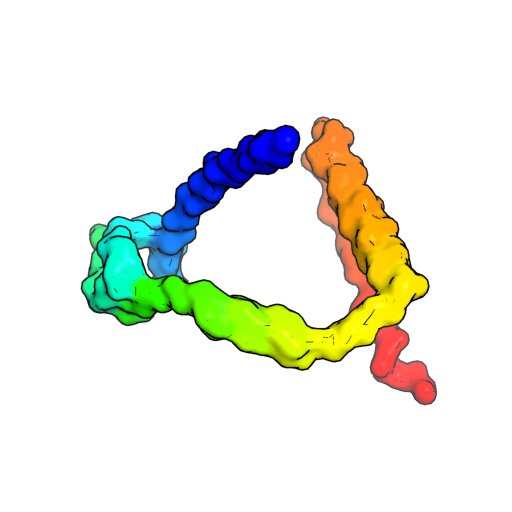A 1 90 ? 0.852 17.784 22.295 1.00 40.47 90 ALA A C 1
ATOM 684 O O . ALA A 1 90 ? 1.595 18.013 23.240 1.00 40.47 90 ALA A O 1
ATOM 685 N N . ALA A 1 91 ? 1.318 17.568 21.061 1.00 41.34 91 ALA A N 1
ATOM 686 C CA . ALA A 1 91 ? 2.647 18.007 20.642 1.00 41.34 91 ALA A CA 1
ATOM 687 C C . ALA A 1 91 ? 2.641 19.550 20.529 1.00 41.34 91 ALA A C 1
ATOM 689 O O . ALA A 1 91 ? 1.990 20.063 19.614 1.00 41.34 91 ALA A O 1
ATOM 690 N N . PRO A 1 92 ? 3.313 20.325 21.408 1.00 43.78 92 PRO A N 1
ATOM 691 C CA . PRO A 1 92 ? 3.244 21.787 21.357 1.00 43.78 92 PRO A CA 1
ATOM 692 C C . PRO A 1 92 ? 4.297 22.415 20.432 1.00 43.78 92 PRO A C 1
ATOM 694 O O . PRO A 1 92 ? 4.286 23.622 20.239 1.00 43.78 92 PRO A O 1
ATOM 697 N N . HIS A 1 93 ? 5.222 21.645 19.851 1.00 45.03 93 HIS A N 1
ATOM 698 C CA . HIS A 1 93 ? 6.481 22.227 19.367 1.00 45.03 93 HIS A CA 1
ATOM 699 C C . HIS A 1 93 ? 6.531 22.649 17.884 1.00 45.03 93 HIS A C 1
ATOM 701 O O . HIS A 1 93 ? 7.601 22.988 17.384 1.00 45.03 93 HIS A O 1
ATOM 707 N N . LEU A 1 94 ? 5.398 22.670 17.172 1.00 46.91 94 LEU A N 1
ATOM 708 C CA . LEU A 1 94 ? 5.314 23.090 15.759 1.00 46.91 94 LEU A CA 1
ATOM 709 C C . LEU A 1 94 ? 4.703 24.492 15.565 1.00 46.91 94 LEU A C 1
ATOM 711 O O . LEU A 1 94 ? 4.039 24.735 14.558 1.00 46.91 94 LEU A O 1
ATOM 715 N N . ARG A 1 95 ? 4.894 25.425 16.511 1.00 45.59 95 ARG A N 1
ATOM 716 C CA . ARG A 1 95 ? 4.307 26.776 16.408 1.00 45.59 95 ARG A CA 1
ATOM 717 C C . ARG A 1 95 ? 5.239 27.987 16.489 1.00 45.59 95 ARG A C 1
ATOM 719 O O . ARG A 1 95 ? 4.731 29.087 16.341 1.00 45.59 95 ARG A O 1
ATOM 726 N N . GLU A 1 96 ? 6.556 27.828 16.603 1.00 44.16 96 GLU A N 1
ATOM 727 C CA . GLU A 1 96 ? 7.472 28.983 16.713 1.00 44.16 96 GLU A CA 1
ATOM 728 C C . GLU A 1 96 ? 8.656 28.900 15.734 1.00 44.16 96 GLU A C 1
ATOM 730 O O . GLU A 1 96 ? 9.812 28.809 16.127 1.00 44.16 96 GLU A O 1
ATOM 735 N N . LEU A 1 97 ? 8.362 28.908 14.428 1.00 47.97 97 LEU A N 1
ATOM 736 C CA . LEU A 1 97 ? 9.348 29.218 13.374 1.00 47.97 97 LEU A CA 1
ATOM 737 C C . LEU A 1 97 ? 8.812 30.248 12.361 1.00 47.97 97 LEU A C 1
ATOM 739 O O . LEU A 1 97 ? 9.161 30.228 11.184 1.00 47.97 97 LEU A O 1
ATOM 743 N N . HIS A 1 98 ? 7.958 31.159 12.818 1.00 43.06 98 HIS A N 1
ATOM 744 C CA . HIS A 1 98 ? 7.706 32.428 12.140 1.00 43.06 98 HIS A CA 1
ATOM 745 C C . HIS A 1 98 ? 7.764 33.517 13.206 1.00 43.06 98 HIS A C 1
ATOM 747 O O . HIS A 1 98 ? 7.035 33.409 14.183 1.00 43.06 98 HIS A O 1
ATOM 753 N N . GLU A 1 99 ? 8.612 34.522 12.973 1.00 41.94 99 GLU A N 1
ATOM 754 C CA . GLU A 1 99 ? 8.971 35.649 13.856 1.00 41.94 99 GLU A CA 1
ATOM 755 C C . GLU A 1 99 ? 10.248 35.441 14.688 1.00 41.94 99 GLU A C 1
ATOM 757 O O . GLU A 1 99 ? 10.207 35.182 15.887 1.00 41.94 99 GLU A O 1
ATOM 762 N N . LEU A 1 100 ? 11.399 35.566 14.012 1.00 43.53 100 LEU A N 1
ATOM 763 C CA . LEU A 1 100 ? 12.416 36.614 14.236 1.00 43.53 100 LEU A CA 1
ATOM 764 C C . LEU A 1 100 ? 13.498 36.540 13.147 1.00 43.53 100 LEU A C 1
ATOM 766 O O . LEU A 1 100 ? 14.055 35.440 12.934 1.00 43.53 100 LEU A O 1
#

Sequence (100 aa):
MSAHTLFHHEARLALCAYCGAPLDLPLAGGAVVCRYCNASTQVTPRTEAQDCQTLRATAPVSAYQRYQLLKAQEATLFWGLDGTASERRAAPHLRELHEL

Secondary structure (DSSP, 8-state):
-----------PPEE-TTT-PEE---TT-EEEE-TTT--EEEE----HHHHHHHHHHSPPPPHHHHHHHHHHHHHHHGGGSS-----------SS-SS--

Radius of gyration: 20.94 Å; chains: 1; bounding box: 48×56×42 Å

Foldseek 3Di:
DDDDDDDDDDDDWDADPPPRHTFDADQQWAWGADPPPRDIDGDHHDDVVVVVVVVVPDDDDDPVRVVVVVVVVVVVVVVPPPPDPDDDDDPDPPPPPPDD